Protein AF-A0A955A6G4-F1 (afdb_monomer_lite)

Foldseek 3Di:
DPPVVVVVVVVVVVVVVPVVVVVVVVVVVVVVVVVVVVVPPDDPDDPDPDPDPDDDDDPPDCVPPPPPPDDDDWDPPQPPDADPVRHTDGCVVVPPHDDDDDDADPPDPPCRVVVVVVVVVVD

Structure (mmCIF, N/CA/C/O backbone):
data_AF-A0A955A6G4-F1
#
_entry.id   AF-A0A955A6G4-F1
#
loop_
_atom_site.group_PDB
_atom_site.id
_atom_site.type_symbol
_atom_site.label_atom_id
_atom_site.label_alt_id
_atom_site.label_comp_id
_atom_site.label_asym_id
_atom_site.label_entity_id
_atom_site.label_seq_id
_atom_site.pdbx_PDB_ins_code
_atom_site.Cartn_x
_atom_site.Cartn_y
_atom_site.Cartn_z
_atom_site.occupancy
_atom_site.B_iso_or_equiv
_atom_site.auth_seq_id
_atom_site.auth_comp_id
_atom_site.auth_asym_id
_atom_site.auth_atom_id
_atom_site.pdbx_PDB_model_num
ATOM 1 N N . MET A 1 1 ? 37.445 -30.635 57.941 1.00 54.62 1 MET A N 1
ATOM 2 C CA . MET A 1 1 ? 38.180 -30.667 56.650 1.00 54.62 1 MET A CA 1
ATOM 3 C C . MET A 1 1 ? 37.576 -31.603 55.588 1.00 54.62 1 MET A C 1
ATOM 5 O O . MET A 1 1 ? 37.874 -31.388 54.426 1.00 54.62 1 MET A O 1
ATOM 9 N N . LYS A 1 2 ? 36.726 -32.600 55.918 1.00 60.31 2 LYS A N 1
ATOM 10 C CA . LYS A 1 2 ? 36.140 -33.542 54.929 1.00 60.31 2 LYS A CA 1
ATOM 11 C C . LYS A 1 2 ? 34.937 -33.008 54.123 1.00 60.31 2 LYS A C 1
ATOM 13 O O . LYS A 1 2 ? 34.744 -33.450 52.999 1.00 60.31 2 LYS A O 1
ATOM 18 N N . GLU A 1 3 ? 34.160 -32.056 54.646 1.00 69.31 3 GLU A N 1
ATOM 19 C CA . GLU A 1 3 ? 32.951 -31.551 53.957 1.00 69.31 3 GLU A CA 1
ATOM 20 C C . GLU A 1 3 ? 33.244 -30.687 52.722 1.00 69.31 3 GLU A C 1
ATOM 22 O O . GLU A 1 3 ? 32.511 -30.753 51.738 1.00 69.31 3 GLU A O 1
ATOM 27 N N . SER A 1 4 ? 34.337 -29.917 52.736 1.00 70.94 4 SER A N 1
ATOM 28 C CA . SER A 1 4 ? 34.671 -28.995 51.638 1.00 70.94 4 SER A CA 1
ATOM 29 C C . SER A 1 4 ? 35.027 -29.736 50.339 1.00 70.94 4 SER A C 1
ATOM 31 O O . SER A 1 4 ? 34.692 -29.302 49.240 1.00 70.94 4 SER A O 1
ATOM 33 N N . THR A 1 5 ? 35.633 -30.922 50.452 1.00 76.75 5 THR A N 1
ATOM 34 C CA . THR A 1 5 ? 35.986 -31.759 49.296 1.00 76.75 5 THR A CA 1
ATOM 35 C C . THR A 1 5 ? 34.755 -32.364 48.613 1.00 76.75 5 THR A C 1
ATOM 37 O O . THR A 1 5 ? 34.772 -32.552 47.402 1.00 76.75 5 THR A O 1
ATOM 40 N N . ILE A 1 6 ? 33.677 -32.631 49.359 1.00 79.75 6 ILE A N 1
ATOM 41 C CA . ILE A 1 6 ? 32.443 -33.229 48.819 1.00 79.75 6 ILE A CA 1
ATOM 42 C C . ILE A 1 6 ? 31.671 -32.208 47.976 1.00 79.75 6 ILE A C 1
ATOM 44 O O . ILE A 1 6 ? 31.188 -32.526 46.894 1.00 79.75 6 ILE A O 1
ATOM 48 N N . TRP A 1 7 ? 31.591 -30.956 48.427 1.00 82.94 7 TRP A N 1
ATOM 49 C CA . TRP A 1 7 ? 30.903 -29.912 47.664 1.00 82.94 7 TRP A CA 1
ATOM 50 C C . TRP A 1 7 ? 31.623 -29.556 46.360 1.00 82.94 7 TRP A C 1
ATOM 52 O O . TRP A 1 7 ? 30.974 -29.335 45.337 1.00 82.94 7 TRP A O 1
ATOM 62 N N . LEU A 1 8 ? 32.959 -29.576 46.358 1.00 80.75 8 LEU A N 1
ATOM 63 C CA . LEU A 1 8 ? 33.745 -29.322 45.150 1.00 80.75 8 LEU A CA 1
ATOM 64 C C . LEU A 1 8 ? 33.575 -30.421 44.091 1.00 80.75 8 LEU A C 1
ATOM 66 O O . LEU A 1 8 ? 33.477 -30.111 42.903 1.00 80.75 8 LEU 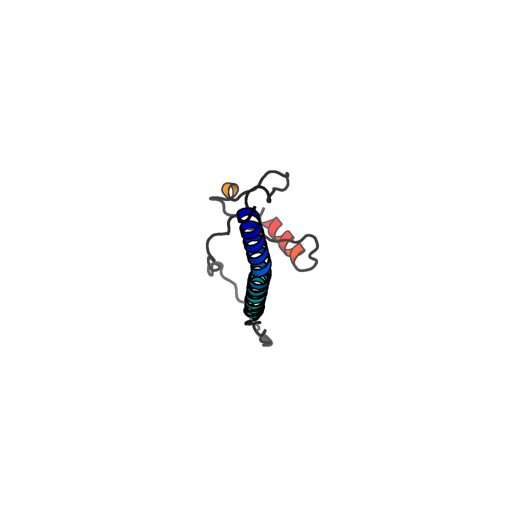A O 1
ATOM 70 N N . THR A 1 9 ? 33.487 -31.694 44.492 1.00 79.56 9 THR A N 1
ATOM 71 C CA . THR A 1 9 ? 33.275 -32.794 43.537 1.00 79.56 9 THR A CA 1
ATOM 72 C C . THR A 1 9 ? 31.866 -32.782 42.947 1.00 79.56 9 THR A C 1
ATOM 74 O O . THR A 1 9 ? 31.718 -32.994 41.745 1.00 79.56 9 THR A O 1
ATOM 77 N N . VAL A 1 10 ? 30.838 -32.459 43.738 1.00 82.56 10 VAL A N 1
ATOM 78 C CA . VAL A 1 10 ? 29.453 -32.341 43.244 1.00 82.56 10 VAL A CA 1
ATOM 79 C C . VAL A 1 10 ? 29.322 -31.230 42.195 1.00 82.56 10 VAL A C 1
ATOM 81 O O . VAL A 1 10 ? 28.731 -31.453 41.138 1.00 82.56 10 VAL A O 1
ATOM 84 N N . ILE A 1 11 ? 29.921 -30.058 42.436 1.00 81.50 11 ILE A N 1
ATOM 85 C CA . ILE A 1 11 ? 29.900 -28.941 41.475 1.00 81.50 11 ILE A CA 1
ATOM 86 C C . ILE A 1 11 ? 30.606 -29.328 40.167 1.00 81.50 11 ILE A C 1
ATOM 88 O O . ILE A 1 11 ? 30.078 -29.067 39.084 1.00 81.50 11 ILE A O 1
ATOM 92 N N . ALA A 1 12 ? 31.763 -29.994 40.249 1.00 78.00 12 ALA A N 1
ATOM 93 C CA . ALA A 1 12 ? 32.507 -30.431 39.068 1.00 78.00 12 ALA A CA 1
ATOM 94 C C . ALA A 1 12 ? 31.707 -31.424 38.202 1.00 78.00 12 ALA A C 1
ATOM 96 O O . ALA A 1 12 ? 31.688 -31.302 36.976 1.00 78.00 12 ALA A O 1
ATOM 97 N N . VAL A 1 13 ? 30.993 -32.371 38.823 1.00 75.06 13 VAL A N 1
ATOM 98 C CA . VAL A 1 13 ? 30.167 -33.358 38.104 1.00 75.06 13 VAL A CA 1
ATOM 99 C C . VAL A 1 13 ? 28.961 -32.699 37.420 1.00 75.06 13 VAL A C 1
ATOM 101 O O . VAL A 1 13 ? 28.663 -33.016 36.266 1.00 75.06 13 VAL A O 1
ATOM 104 N N . LEU A 1 14 ? 28.298 -31.741 38.076 1.00 69.50 14 LEU A N 1
ATOM 105 C CA . LEU A 1 14 ? 27.158 -31.015 37.496 1.00 69.50 14 LEU A CA 1
ATOM 106 C C . LEU A 1 14 ? 27.568 -30.132 36.303 1.00 69.50 14 LEU A C 1
ATOM 108 O O . LEU A 1 14 ? 26.852 -30.067 35.298 1.00 69.50 14 LEU A O 1
ATOM 112 N N . ALA A 1 15 ? 28.741 -29.497 36.374 1.00 67.19 15 ALA A N 1
ATOM 113 C CA . ALA A 1 15 ? 29.267 -28.682 35.280 1.00 67.19 15 ALA A CA 1
ATOM 114 C C . ALA A 1 15 ? 29.581 -29.519 34.024 1.00 67.19 15 ALA A C 1
ATOM 116 O O . ALA A 1 15 ? 29.287 -29.093 32.907 1.00 67.19 15 ALA A O 1
ATOM 117 N N . LEU A 1 16 ? 30.101 -30.740 34.195 1.00 64.38 16 LEU A N 1
ATOM 118 C CA . LEU A 1 16 ? 30.439 -31.637 33.082 1.00 64.38 16 LEU A CA 1
ATOM 119 C C . LEU A 1 16 ? 29.201 -32.250 32.401 1.00 64.38 16 LEU A C 1
ATOM 121 O O . LEU A 1 16 ? 29.196 -32.431 31.184 1.00 64.38 16 LEU A O 1
ATOM 125 N N . GLY A 1 17 ? 28.121 -32.513 33.145 1.00 59.19 17 GLY A N 1
ATOM 126 C CA . GLY A 1 17 ? 26.879 -33.077 32.590 1.00 59.19 17 GLY A CA 1
ATOM 127 C C . GLY A 1 17 ? 26.069 -32.113 31.709 1.00 59.19 17 GLY A C 1
ATOM 128 O O . GLY A 1 17 ? 25.255 -32.541 30.889 1.00 59.19 17 GLY A O 1
ATOM 129 N N . SER A 1 18 ? 26.310 -30.807 31.834 1.00 59.47 18 SER A N 1
ATOM 130 C CA . SER A 1 18 ? 25.513 -29.761 31.179 1.00 59.47 18 SER A CA 1
ATOM 131 C C . SER A 1 18 ? 25.810 -29.613 29.678 1.00 59.47 18 SER A C 1
ATOM 133 O O . SER A 1 18 ? 24.932 -29.234 28.901 1.00 59.47 18 SER A O 1
ATOM 135 N N . GLY A 1 19 ? 27.029 -29.949 29.240 1.00 60.75 19 GLY A N 1
ATOM 136 C CA . GLY A 1 19 ? 27.470 -29.749 27.853 1.00 60.75 19 GLY A CA 1
ATOM 137 C C . GLY A 1 19 ? 26.782 -30.668 26.836 1.00 60.75 19 GLY A C 1
ATOM 138 O O . GLY A 1 19 ? 26.323 -30.202 25.791 1.00 60.75 19 GLY A O 1
ATOM 139 N N . LEU A 1 20 ? 26.642 -31.964 27.148 1.00 60.75 20 LEU A N 1
ATOM 140 C CA . LEU A 1 20 ? 26.019 -32.938 26.236 1.00 60.75 20 LEU A CA 1
ATOM 141 C C . LEU A 1 20 ? 24.517 -32.685 26.047 1.00 60.75 20 LEU A C 1
ATOM 143 O O . LEU A 1 20 ? 23.995 -32.824 24.938 1.00 60.75 20 LEU A O 1
ATOM 147 N N . ALA A 1 21 ? 23.819 -32.290 27.115 1.00 61.06 21 ALA A N 1
ATOM 148 C CA . ALA A 1 21 ? 22.385 -32.020 27.068 1.00 61.06 21 ALA A CA 1
ATOM 149 C C . ALA A 1 21 ? 22.059 -30.790 26.202 1.00 61.06 21 ALA A C 1
ATOM 151 O O . ALA A 1 21 ? 21.083 -30.799 25.447 1.00 61.06 21 ALA A O 1
ATOM 152 N N . VAL A 1 22 ? 22.899 -29.749 26.267 1.00 67.00 22 VAL A N 1
ATOM 153 C CA . VAL A 1 22 ? 22.775 -28.555 25.418 1.00 67.00 22 VAL A CA 1
ATOM 154 C C . VAL A 1 22 ? 23.062 -28.897 23.955 1.00 67.00 22 VAL A C 1
ATOM 156 O O . VAL A 1 22 ? 22.289 -28.501 23.080 1.00 67.00 22 VAL A O 1
ATOM 159 N N . TRP A 1 23 ? 24.101 -29.692 23.679 1.00 65.75 23 TRP A N 1
ATOM 160 C CA . TRP A 1 23 ? 24.442 -30.097 22.312 1.00 65.75 23 TRP A CA 1
ATOM 161 C C . TRP A 1 23 ? 23.341 -30.947 21.659 1.00 65.75 23 TRP A C 1
ATOM 163 O O . TRP A 1 23 ? 22.927 -30.655 20.535 1.00 65.75 23 TRP A O 1
ATOM 173 N N . LYS A 1 24 ? 22.774 -31.925 22.384 1.00 70.56 24 LYS A N 1
ATOM 174 C CA . LYS A 1 24 ? 21.656 -32.740 21.881 1.00 70.56 24 LYS A CA 1
ATOM 175 C C . LYS A 1 24 ? 20.416 -31.896 21.569 1.00 70.56 24 LYS A C 1
ATOM 177 O O . LYS A 1 24 ? 19.813 -32.063 20.511 1.00 70.56 24 LYS A O 1
ATOM 182 N N . ARG A 1 25 ? 20.067 -30.943 22.440 1.00 68.44 25 ARG A N 1
ATOM 183 C CA . ARG A 1 25 ? 18.912 -30.056 22.223 1.00 68.44 25 ARG A CA 1
ATOM 184 C C . ARG A 1 25 ? 19.113 -29.131 21.016 1.00 68.44 25 ARG A C 1
ATOM 186 O O . ARG A 1 25 ? 18.170 -28.917 20.262 1.00 68.44 25 ARG A O 1
ATOM 193 N N . ALA A 1 26 ? 20.326 -28.617 20.804 1.00 70.88 26 ALA A N 1
ATOM 194 C CA . ALA A 1 26 ? 20.647 -27.787 19.641 1.00 70.88 26 ALA A CA 1
ATOM 195 C C . ALA A 1 26 ? 20.608 -28.577 18.319 1.00 70.88 26 ALA A C 1
ATOM 197 O O . ALA A 1 26 ? 20.167 -28.045 17.299 1.00 70.88 26 ALA A O 1
ATOM 198 N N . HIS A 1 27 ? 21.025 -29.845 18.330 1.00 72.69 27 HIS A N 1
ATOM 199 C CA . HIS A 1 27 ? 20.958 -30.712 17.153 1.00 72.69 27 HIS A CA 1
ATOM 200 C C . HIS A 1 27 ? 19.507 -31.055 16.776 1.00 72.69 27 HIS A C 1
ATOM 202 O O . HIS A 1 27 ? 19.121 -30.915 15.614 1.00 72.69 27 HIS A O 1
ATOM 208 N N . ASP A 1 28 ? 18.677 -31.410 17.763 1.00 68.69 28 ASP A N 1
ATOM 209 C CA . ASP A 1 28 ? 17.255 -31.718 17.548 1.00 68.69 28 ASP A CA 1
ATOM 210 C C . ASP A 1 28 ? 16.486 -30.486 16.998 1.00 68.69 28 ASP A C 1
ATOM 212 O O . ASP A 1 28 ? 15.608 -30.621 16.144 1.00 68.69 28 ASP A O 1
ATOM 216 N N . GLN A 1 29 ? 16.866 -29.262 17.398 1.00 64.31 29 GLN A N 1
ATOM 217 C CA . GLN A 1 29 ? 16.282 -28.009 16.881 1.00 64.31 29 GLN A CA 1
ATOM 218 C C . GLN A 1 29 ? 16.622 -27.737 15.405 1.00 64.31 29 GLN A C 1
ATOM 220 O O . GLN A 1 29 ? 15.782 -27.209 14.673 1.00 64.31 29 GLN A O 1
ATOM 225 N N . ARG A 1 30 ? 17.825 -28.106 14.941 1.00 63.75 30 ARG A N 1
ATOM 226 C CA . ARG A 1 30 ? 18.215 -27.937 13.529 1.00 63.75 30 ARG A CA 1
ATOM 227 C C . ARG A 1 30 ? 17.433 -28.874 12.605 1.00 63.75 30 ARG A C 1
ATOM 229 O O . ARG A 1 30 ? 16.960 -28.422 11.566 1.00 63.75 30 ARG A O 1
ATOM 236 N N . ALA A 1 31 ? 17.200 -30.121 13.019 1.00 64.44 31 ALA A N 1
ATOM 237 C CA . ALA A 1 31 ? 16.421 -31.086 12.237 1.00 64.44 31 ALA A CA 1
ATOM 238 C C . ALA A 1 31 ? 14.953 -30.647 12.022 1.00 64.44 31 ALA A C 1
ATOM 240 O O . ALA A 1 31 ? 14.388 -30.847 10.948 1.00 64.44 31 ALA A O 1
ATOM 241 N N . ALA A 1 32 ? 14.336 -29.986 13.010 1.00 60.31 32 ALA A N 1
ATOM 242 C CA . ALA A 1 32 ? 12.957 -29.494 12.902 1.00 60.31 32 ALA A CA 1
ATOM 243 C C . ALA A 1 32 ? 12.806 -28.222 12.035 1.00 60.31 32 ALA A C 1
ATOM 245 O O . ALA A 1 32 ? 11.701 -27.912 11.577 1.00 60.31 32 ALA A O 1
ATOM 246 N N . ALA A 1 33 ? 13.885 -27.464 11.810 1.00 60.28 33 ALA A N 1
ATOM 247 C CA . ALA A 1 33 ? 13.862 -26.257 10.981 1.00 60.28 33 ALA A CA 1
ATOM 248 C C . ALA A 1 33 ? 13.867 -26.581 9.474 1.00 60.28 33 ALA A C 1
ATOM 250 O O . ALA A 1 33 ? 13.168 -25.922 8.703 1.00 60.28 33 ALA A O 1
ATOM 251 N N . GLU A 1 34 ? 14.581 -27.631 9.054 1.00 60.19 34 GLU A N 1
ATOM 252 C CA . GLU A 1 34 ? 14.679 -28.029 7.640 1.00 60.19 34 GLU A CA 1
ATOM 253 C C . GLU A 1 34 ? 13.345 -28.535 7.067 1.00 60.19 34 GLU A C 1
ATOM 255 O O . GLU A 1 34 ? 13.016 -28.250 5.915 1.00 60.19 34 GLU A O 1
ATOM 260 N N . GLN A 1 35 ? 12.514 -29.194 7.882 1.00 60.69 35 GLN A N 1
ATOM 261 C CA . GLN A 1 35 ? 11.203 -29.686 7.439 1.00 60.69 35 GLN A CA 1
ATOM 262 C C . GLN A 1 35 ? 10.215 -28.552 7.119 1.00 60.69 35 GLN A C 1
ATOM 264 O O . GLN A 1 35 ? 9.410 -28.674 6.195 1.00 60.69 35 GLN A O 1
ATOM 269 N N . ARG A 1 36 ? 10.306 -27.407 7.812 1.00 60.22 36 ARG A N 1
ATOM 270 C CA . ARG A 1 36 ? 9.473 -26.230 7.501 1.00 60.22 36 ARG A CA 1
ATOM 271 C C . ARG A 1 36 ? 9.875 -25.555 6.188 1.00 60.22 36 ARG A C 1
ATOM 273 O O . ARG A 1 36 ? 9.019 -24.979 5.526 1.00 60.22 36 ARG A O 1
ATOM 280 N N . ALA A 1 37 ? 11.140 -25.660 5.775 1.00 56.97 37 ALA A N 1
ATOM 281 C CA . ALA A 1 37 ? 11.615 -25.062 4.527 1.00 56.97 37 ALA A CA 1
ATOM 282 C C . ALA A 1 37 ? 11.138 -25.816 3.269 1.00 56.97 37 ALA A C 1
ATOM 284 O O . ALA A 1 37 ? 11.027 -25.217 2.199 1.00 56.97 37 ALA A O 1
ATOM 285 N N . GLN A 1 38 ? 10.825 -27.111 3.380 1.00 57.56 38 GLN A N 1
ATOM 286 C CA . GLN A 1 38 ? 10.397 -27.931 2.238 1.00 57.56 38 GLN A CA 1
ATOM 287 C C . GLN A 1 38 ? 8.872 -27.966 2.037 1.00 57.56 38 GLN A C 1
ATOM 289 O O . GLN A 1 38 ? 8.417 -28.224 0.926 1.00 57.56 38 GLN A O 1
ATOM 294 N N . ALA A 1 39 ? 8.075 -27.614 3.052 1.00 52.41 39 ALA A N 1
ATOM 295 C CA . ALA A 1 39 ? 6.610 -27.567 2.952 1.00 52.41 39 ALA A CA 1
ATOM 296 C C . ALA A 1 39 ? 6.060 -26.364 2.144 1.00 52.41 39 ALA A C 1
ATOM 298 O O . ALA A 1 39 ? 4.872 -26.320 1.843 1.00 52.41 39 ALA A O 1
ATOM 299 N N . GLY A 1 40 ? 6.906 -25.394 1.768 1.00 47.97 40 GLY A N 1
ATOM 300 C CA . GLY A 1 40 ? 6.507 -24.178 1.039 1.00 47.97 40 GLY A CA 1
ATOM 301 C C . GLY A 1 40 ? 6.646 -24.227 -0.490 1.00 47.97 40 GLY A C 1
ATOM 302 O O . GLY A 1 40 ? 6.420 -23.214 -1.147 1.00 47.97 40 GLY A O 1
ATOM 303 N N . LYS A 1 41 ? 7.042 -25.361 -1.083 1.00 51.25 41 LYS A N 1
ATOM 304 C CA . LYS A 1 41 ? 7.185 -25.513 -2.545 1.00 51.25 41 LYS A CA 1
ATOM 305 C C . LYS A 1 41 ? 6.152 -26.495 -3.095 1.00 51.25 41 LYS A C 1
ATOM 307 O O . LYS A 1 41 ? 6.492 -27.586 -3.535 1.00 51.25 41 LYS A O 1
ATOM 312 N N . GLY A 1 42 ? 4.883 -26.098 -3.073 1.00 47.16 42 GLY A N 1
ATOM 313 C CA . GLY A 1 42 ? 3.785 -26.836 -3.693 1.00 47.16 42 GLY A CA 1
ATOM 314 C C . GLY A 1 42 ? 2.918 -25.908 -4.538 1.00 47.16 42 GLY A C 1
ATOM 315 O O . GLY A 1 42 ? 2.454 -24.890 -4.047 1.00 47.16 42 GLY A O 1
ATOM 316 N N . THR A 1 43 ? 2.741 -26.294 -5.802 1.00 47.94 43 THR A N 1
ATOM 317 C CA . THR A 1 43 ? 1.827 -25.756 -6.827 1.00 47.94 43 THR A CA 1
ATOM 31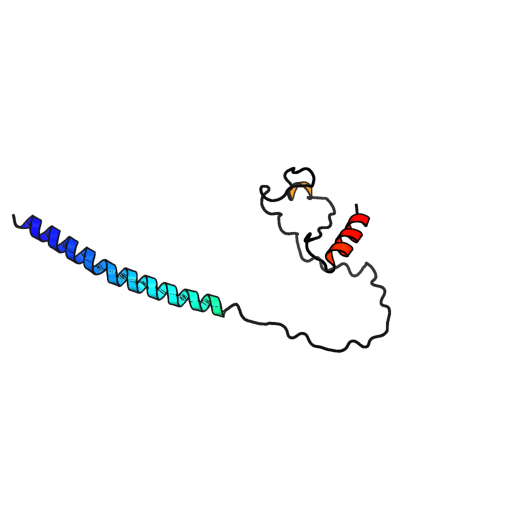8 C C . THR A 1 43 ? 2.152 -24.376 -7.411 1.00 47.94 43 THR A C 1
ATOM 320 O O . THR A 1 43 ? 1.413 -23.406 -7.261 1.00 47.94 43 THR A O 1
ATOM 323 N N . GLY A 1 44 ? 3.225 -24.324 -8.207 1.00 41.81 44 GLY A N 1
ATOM 324 C CA . GLY A 1 44 ? 3.262 -23.427 -9.359 1.00 41.81 44 GLY A CA 1
ATOM 325 C C . GLY A 1 44 ? 2.230 -23.901 -10.385 1.00 41.81 44 GLY A C 1
ATOM 326 O O . GLY A 1 44 ? 2.403 -24.958 -10.986 1.00 41.81 44 GLY A O 1
ATOM 327 N N . GLY A 1 45 ? 1.146 -23.143 -10.550 1.00 42.56 45 GLY A N 1
ATOM 328 C CA . GLY A 1 45 ? 0.152 -23.379 -11.592 1.00 42.56 45 GLY A CA 1
ATOM 329 C C . GLY A 1 45 ? 0.774 -23.188 -12.973 1.00 42.56 45 GLY A C 1
ATOM 330 O O . GLY A 1 45 ? 1.278 -22.109 -13.299 1.00 42.56 45 GLY A O 1
ATOM 331 N N . GLN A 1 46 ? 0.754 -24.250 -13.778 1.00 54.50 46 GLN A N 1
ATOM 332 C CA . GLN A 1 46 ? 1.030 -24.189 -15.206 1.00 54.50 46 GLN A CA 1
ATOM 333 C C . GLN A 1 46 ? 0.119 -23.138 -15.850 1.00 54.50 46 GLN A C 1
ATOM 335 O O . GLN A 1 46 ? -1.102 -23.272 -15.852 1.00 54.50 46 GLN A O 1
ATOM 340 N N . ARG A 1 47 ? 0.724 -22.095 -16.426 1.00 53.34 47 ARG A N 1
ATOM 341 C CA . ARG A 1 47 ? 0.048 -21.265 -17.423 1.00 53.34 47 ARG A CA 1
ATOM 342 C C . ARG A 1 47 ? -0.170 -22.133 -18.652 1.00 53.34 47 ARG A C 1
ATOM 344 O O . ARG A 1 47 ? 0.765 -22.349 -19.424 1.00 53.34 47 ARG A O 1
ATOM 351 N N . ASP A 1 48 ? -1.388 -22.637 -18.785 1.00 52.81 48 ASP A N 1
ATOM 352 C CA . ASP A 1 48 ? -1.898 -23.141 -20.046 1.00 52.81 48 ASP A CA 1
ATOM 353 C C . ASP A 1 48 ? -1.728 -22.042 -21.107 1.00 52.81 48 ASP A C 1
ATOM 355 O O . ASP A 1 48 ? -2.236 -20.927 -20.974 1.00 52.81 48 ASP A O 1
ATOM 359 N N . LYS A 1 49 ? -0.922 -22.336 -22.128 1.00 49.94 49 LYS A N 1
ATOM 360 C CA . LYS A 1 49 ? -0.794 -21.506 -23.322 1.00 49.94 49 LYS A CA 1
ATOM 361 C C . LYS A 1 49 ? -1.838 -21.989 -24.321 1.00 49.94 49 LYS A C 1
ATOM 363 O O . LYS A 1 49 ? -1.482 -22.584 -25.336 1.00 49.94 49 LYS A O 1
ATOM 368 N N . THR A 1 50 ? -3.105 -21.692 -24.063 1.00 46.91 50 THR A N 1
ATOM 369 C CA . THR A 1 50 ? -4.111 -21.763 -25.121 1.00 46.91 50 THR A CA 1
ATOM 370 C C . THR A 1 50 ? -4.044 -20.460 -25.932 1.00 46.91 50 THR A C 1
ATOM 372 O O . THR A 1 50 ? -4.128 -19.377 -25.347 1.00 46.91 50 THR A O 1
ATOM 375 N N . PRO A 1 51 ? -3.846 -20.502 -27.264 1.00 52.91 51 PRO A N 1
ATOM 376 C CA . PRO A 1 51 ? -3.948 -19.317 -28.104 1.00 52.91 51 PRO A CA 1
ATOM 377 C C . PRO A 1 51 ? -5.424 -18.930 -28.214 1.00 52.91 51 PRO A C 1
ATOM 379 O O . PRO A 1 51 ? -6.196 -19.607 -28.892 1.00 52.91 51 PRO A O 1
ATOM 382 N N . ASP A 1 52 ? -5.812 -17.846 -27.547 1.00 56.47 52 ASP A N 1
ATOM 383 C CA . ASP A 1 52 ? -7.141 -17.258 -27.692 1.00 56.47 52 ASP A CA 1
ATOM 384 C C . ASP A 1 52 ? -7.284 -16.648 -29.095 1.00 56.47 52 ASP A C 1
ATOM 386 O O . ASP A 1 52 ? -6.771 -15.570 -29.406 1.00 56.47 52 ASP A O 1
ATOM 390 N N . LYS A 1 53 ? -7.942 -17.397 -29.982 1.00 49.38 53 LYS A N 1
ATOM 391 C CA . LYS A 1 53 ? -8.550 -16.868 -31.199 1.00 49.38 53 LYS A CA 1
ATOM 392 C C . LYS A 1 53 ? -10.052 -16.771 -30.955 1.00 49.38 53 LYS A C 1
ATOM 394 O O . LYS A 1 53 ? -10.782 -17.713 -31.246 1.00 49.38 53 LYS A O 1
ATOM 399 N N . GLY A 1 54 ? -10.503 -15.621 -30.466 1.00 42.59 54 GLY A N 1
ATOM 400 C CA . GLY A 1 54 ? -11.911 -15.369 -30.176 1.00 42.59 54 GLY A CA 1
ATOM 401 C C . GLY A 1 54 ? -12.306 -13.933 -30.490 1.00 42.59 54 GLY A C 1
ATOM 402 O O . GLY A 1 54 ? -12.161 -13.030 -29.680 1.00 42.59 54 GLY A O 1
ATOM 403 N N . ASN A 1 55 ? -12.807 -13.721 -31.700 1.00 55.91 55 ASN A N 1
ATOM 404 C CA . ASN A 1 55 ? -13.518 -12.516 -32.111 1.00 55.91 55 ASN A CA 1
ATOM 405 C C . ASN A 1 55 ? -14.800 -12.346 -31.268 1.00 55.91 55 ASN A C 1
ATOM 407 O O . ASN A 1 55 ? -15.596 -13.281 -31.213 1.00 55.91 55 ASN A O 1
ATOM 411 N N . GLY A 1 56 ? -15.047 -11.171 -30.681 1.00 44.53 56 GLY A N 1
ATOM 412 C CA . GLY A 1 56 ? -16.366 -10.841 -30.128 1.00 44.53 56 GLY A CA 1
ATOM 413 C C . GLY A 1 56 ? -16.347 -9.856 -28.963 1.00 44.53 56 GLY A C 1
ATOM 414 O O . GLY A 1 56 ? -15.803 -10.132 -27.902 1.00 44.53 56 GLY A O 1
ATOM 415 N N . LYS A 1 57 ? -16.992 -8.701 -29.151 1.00 59.47 57 LYS A N 1
ATOM 416 C CA . LYS A 1 57 ? -17.344 -7.768 -28.074 1.00 59.47 57 LYS A CA 1
ATOM 417 C C . LYS A 1 57 ? -18.225 -8.485 -27.052 1.00 59.47 57 LYS A C 1
ATOM 419 O O . LYS A 1 57 ? -19.261 -9.019 -27.438 1.00 59.47 57 LYS A O 1
ATOM 424 N N . GLN A 1 58 ? -17.900 -8.369 -25.770 1.00 52.25 58 GLN A N 1
ATOM 425 C CA . GLN A 1 58 ? -18.868 -8.608 -24.705 1.00 52.25 58 GLN A CA 1
ATOM 426 C C . GLN A 1 58 ? -18.990 -7.325 -23.874 1.00 52.25 58 GLN A C 1
ATOM 428 O O . GLN A 1 58 ? -17.999 -6.891 -23.282 1.00 52.25 58 GLN A O 1
ATOM 433 N N . PRO A 1 59 ? -20.152 -6.645 -23.884 1.00 50.97 59 PRO A N 1
ATOM 434 C CA . PRO A 1 59 ? -20.379 -5.514 -23.003 1.00 50.97 59 PRO A CA 1
ATOM 435 C C . PRO A 1 59 ? -20.501 -6.068 -21.586 1.00 50.97 59 PRO A C 1
ATOM 437 O O . PRO A 1 59 ? -21.451 -6.781 -21.280 1.00 50.97 59 PRO A O 1
ATOM 440 N N . VAL A 1 60 ? -19.521 -5.778 -20.732 1.00 57.16 60 VAL A N 1
ATOM 441 C CA . VAL A 1 60 ? -19.625 -6.100 -19.308 1.00 57.16 60 VAL A CA 1
ATOM 442 C C . VAL A 1 60 ? -20.684 -5.175 -18.708 1.00 57.16 60 VAL A C 1
ATOM 444 O O . VAL A 1 60 ? -20.467 -3.987 -18.485 1.00 57.16 60 VAL A O 1
ATOM 447 N N . ASN A 1 61 ? -21.896 -5.689 -18.550 1.00 49.53 61 ASN A N 1
ATOM 448 C CA . ASN A 1 61 ? -22.965 -5.019 -17.833 1.00 49.53 61 ASN A CA 1
ATOM 449 C C . ASN A 1 61 ? -22.578 -4.951 -16.352 1.00 49.53 61 ASN A C 1
ATOM 451 O O . ASN A 1 61 ? -22.279 -5.969 -15.733 1.00 49.53 61 ASN A O 1
ATOM 455 N N . SER A 1 62 ? -22.624 -3.745 -15.782 1.00 57.25 62 SER A N 1
ATOM 456 C CA . SER A 1 62 ? -22.228 -3.396 -14.406 1.00 57.25 62 SER A CA 1
ATOM 457 C C . SER A 1 62 ? -22.976 -4.143 -13.283 1.00 57.25 62 SER A C 1
ATOM 459 O O . SER A 1 62 ? -22.788 -3.823 -12.115 1.00 57.25 62 SER A O 1
ATOM 461 N N . GLY A 1 63 ? -23.838 -5.104 -13.629 1.00 52.88 63 GLY A N 1
ATOM 462 C CA . GLY A 1 63 ? -24.562 -5.980 -12.709 1.00 52.88 63 GLY A CA 1
ATOM 463 C C . GLY A 1 63 ? -23.812 -7.260 -12.330 1.00 52.88 63 GLY A C 1
ATOM 464 O O . GLY A 1 63 ? -24.192 -7.885 -11.346 1.00 52.88 63 GLY A O 1
ATOM 465 N 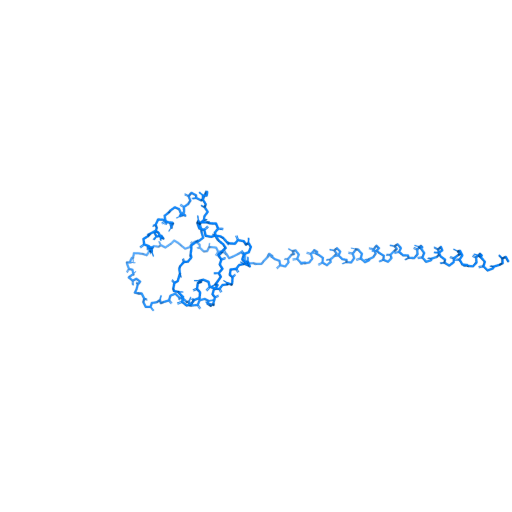N . GLU A 1 64 ? -22.731 -7.619 -13.031 1.00 56.28 64 GLU A N 1
ATOM 466 C CA . GLU A 1 64 ? -21.771 -8.614 -12.532 1.00 56.28 64 GLU A CA 1
ATOM 467 C C . GLU A 1 64 ? -20.851 -7.910 -11.522 1.00 56.28 64 GLU A C 1
ATOM 469 O O . GLU A 1 64 ? -19.694 -7.583 -11.792 1.00 56.28 64 GLU A O 1
ATOM 474 N N . LEU A 1 65 ? -21.433 -7.538 -10.380 1.00 59.88 65 LEU A N 1
ATOM 475 C CA . LEU A 1 65 ? -20.723 -6.917 -9.270 1.00 59.88 65 LEU A CA 1
ATOM 476 C C . LEU A 1 65 ? -19.596 -7.865 -8.870 1.00 59.88 65 LEU A C 1
ATOM 478 O O . LEU A 1 65 ? -19.851 -9.006 -8.483 1.00 59.88 65 LEU A O 1
ATOM 482 N N . ALA A 1 66 ? -18.356 -7.394 -9.016 1.00 63.84 66 ALA A N 1
ATOM 483 C CA . ALA A 1 66 ? -17.169 -8.140 -8.630 1.00 63.84 66 ALA A CA 1
ATOM 484 C C . ALA A 1 66 ? -17.404 -8.805 -7.261 1.00 63.84 66 ALA A C 1
ATOM 486 O O . ALA A 1 66 ? -17.949 -8.143 -6.370 1.00 63.84 66 ALA A O 1
ATOM 487 N N . PRO A 1 67 ? -17.026 -10.085 -7.080 1.00 75.25 67 PRO A N 1
ATOM 488 C CA . PRO A 1 67 ? -17.275 -10.794 -5.836 1.00 75.25 67 PRO A CA 1
ATOM 489 C C . PRO A 1 67 ? -16.839 -9.943 -4.645 1.00 75.25 67 PRO A C 1
ATOM 491 O O . PRO A 1 67 ? -15.702 -9.470 -4.604 1.00 75.25 67 PRO A O 1
ATOM 494 N N . HIS A 1 68 ? -17.733 -9.727 -3.679 1.00 74.81 68 HIS A N 1
ATOM 495 C CA . HIS A 1 68 ? -17.351 -9.105 -2.418 1.00 74.81 68 HIS A CA 1
ATOM 496 C C . HIS A 1 68 ? -16.377 -10.055 -1.708 1.00 74.81 68 HIS A C 1
ATOM 498 O O . HIS A 1 68 ? -16.790 -11.029 -1.085 1.00 74.81 68 HIS A O 1
ATOM 504 N N . LEU A 1 69 ? -15.074 -9.782 -1.837 1.00 79.56 69 LEU A N 1
ATOM 505 C CA . LEU A 1 69 ? -13.990 -10.630 -1.318 1.00 79.56 69 LEU A CA 1
ATOM 506 C C . LEU A 1 69 ? -13.863 -10.594 0.219 1.00 79.56 69 LEU A C 1
ATOM 508 O O . LEU A 1 69 ? -12.999 -11.264 0.777 1.00 79.56 69 LEU A O 1
ATOM 512 N N . GLY A 1 70 ? -14.720 -9.830 0.902 1.00 84.00 70 GLY A N 1
ATOM 513 C CA . GLY A 1 70 ? -14.746 -9.679 2.353 1.00 84.00 70 GLY A CA 1
ATOM 514 C C . GLY A 1 70 ? -14.556 -8.230 2.795 1.00 84.00 70 GLY A C 1
ATOM 515 O O . GLY A 1 70 ? -14.698 -7.293 2.008 1.00 84.00 70 GLY A O 1
ATOM 516 N N . GLN A 1 71 ? -14.260 -8.049 4.081 1.00 84.81 71 GLN A N 1
ATOM 517 C CA . GLN A 1 71 ? -13.892 -6.749 4.639 1.00 84.81 71 GLN A CA 1
ATOM 518 C C . GLN A 1 71 ? -12.446 -6.410 4.269 1.00 84.81 71 GLN A C 1
ATOM 520 O O . GLN A 1 71 ? -11.579 -7.285 4.265 1.00 84.81 71 GLN A O 1
ATOM 525 N N . ALA A 1 72 ? -12.191 -5.136 3.960 1.00 85.25 72 ALA A N 1
ATOM 526 C CA . ALA A 1 72 ? -10.833 -4.654 3.748 1.00 85.25 72 ALA A CA 1
ATOM 527 C C . ALA A 1 72 ? -9.989 -4.902 5.012 1.00 85.25 72 ALA A C 1
ATOM 529 O O . ALA A 1 72 ? -10.513 -4.770 6.124 1.00 85.25 72 ALA A O 1
ATOM 530 N N . PRO A 1 73 ? -8.706 -5.276 4.865 1.00 83.69 73 PRO A N 1
ATOM 531 C CA . PRO A 1 73 ? -7.823 -5.417 6.011 1.00 83.69 73 PRO A CA 1
ATOM 532 C C . PRO A 1 73 ? -7.687 -4.072 6.723 1.00 83.69 73 PRO A C 1
ATOM 534 O O . PRO A 1 73 ? -7.732 -3.024 6.078 1.00 83.69 73 PRO A O 1
ATOM 537 N N . ALA A 1 74 ? -7.482 -4.124 8.037 1.00 83.00 74 ALA A N 1
ATOM 538 C CA . ALA A 1 74 ? -7.134 -2.930 8.785 1.00 83.00 74 ALA A CA 1
ATOM 539 C C . ALA A 1 74 ? -5.830 -2.340 8.232 1.00 83.00 74 ALA A C 1
ATOM 541 O O . ALA A 1 74 ? -4.865 -3.081 7.986 1.00 83.00 74 ALA A O 1
ATOM 542 N N . LEU A 1 75 ? -5.793 -1.025 8.033 1.00 81.38 75 LEU A N 1
ATOM 543 C CA . LEU A 1 75 ? -4.545 -0.326 7.792 1.00 81.38 75 LEU A CA 1
ATOM 544 C C . LEU A 1 75 ? -3.641 -0.554 9.016 1.00 81.38 75 LEU A C 1
ATOM 546 O O . LEU A 1 75 ? -4.104 -0.441 10.155 1.00 81.38 75 LEU A O 1
ATOM 550 N N . PRO A 1 76 ? -2.362 -0.924 8.810 1.00 71.31 76 PRO A N 1
ATOM 551 C CA . PRO A 1 76 ? -1.395 -1.042 9.891 1.00 71.31 76 PRO A CA 1
ATOM 552 C C . PRO A 1 76 ? -1.461 0.175 10.811 1.00 71.31 76 PRO A C 1
ATOM 554 O O . PRO A 1 76 ? -1.694 1.288 10.336 1.00 71.31 76 PRO A O 1
ATOM 557 N N . LEU A 1 77 ? -1.278 -0.077 12.111 1.00 58.69 77 LEU A N 1
ATOM 558 C CA . LEU A 1 77 ? -1.428 0.904 13.186 1.00 58.69 77 LEU A CA 1
ATOM 559 C C . LEU A 1 77 ? -0.773 2.250 12.802 1.00 58.69 77 LEU A C 1
ATOM 561 O O . LEU A 1 77 ? 0.206 2.304 12.058 1.00 58.69 77 LEU A O 1
ATOM 565 N N . ALA A 1 78 ? -1.403 3.343 13.240 1.00 59.03 78 ALA A N 1
ATOM 566 C CA . ALA A 1 78 ? -1.292 4.704 12.699 1.00 59.03 78 ALA A CA 1
ATOM 567 C C . ALA A 1 78 ? 0.117 5.349 12.677 1.00 59.03 78 ALA A C 1
ATOM 569 O O . ALA A 1 78 ? 0.259 6.513 12.301 1.00 59.03 78 ALA A O 1
ATOM 570 N N . ASP A 1 79 ? 1.169 4.635 13.074 1.00 64.44 79 ASP A N 1
ATOM 571 C CA . ASP A 1 79 ? 2.560 5.068 12.995 1.00 64.44 79 ASP A CA 1
ATOM 572 C C . ASP A 1 79 ? 3.160 4.966 11.577 1.00 64.44 79 ASP A C 1
ATOM 574 O O . ASP A 1 79 ? 4.153 5.642 11.292 1.00 64.44 79 ASP A O 1
ATOM 578 N N . GLY A 1 80 ? 2.543 4.192 10.671 1.00 71.31 80 GLY A N 1
ATOM 579 C CA . GLY A 1 80 ? 3.070 3.946 9.319 1.00 71.31 80 GLY A CA 1
ATOM 580 C C . GLY A 1 80 ? 2.456 4.764 8.174 1.00 71.31 80 GLY A C 1
ATOM 581 O O . GLY A 1 80 ? 3.157 5.068 7.206 1.00 71.31 80 GLY A O 1
ATOM 582 N N . TYR A 1 81 ? 1.172 5.128 8.256 1.00 86.31 81 TYR A N 1
ATOM 583 C CA . TYR A 1 81 ? 0.457 5.780 7.151 1.00 86.31 81 TYR A CA 1
ATOM 584 C C . TYR A 1 81 ? 0.268 7.269 7.396 1.00 86.31 81 TYR A C 1
ATOM 586 O O . TYR A 1 81 ? -0.186 7.706 8.454 1.00 86.31 81 TYR A O 1
ATOM 594 N N . ARG A 1 82 ? 0.621 8.051 6.377 1.00 89.81 82 ARG A N 1
ATOM 595 C CA . ARG A 1 82 ? 0.448 9.497 6.360 1.00 89.81 82 ARG A CA 1
ATOM 596 C C . ARG A 1 82 ? -0.204 9.926 5.063 1.00 89.81 82 ARG A C 1
ATOM 598 O O . ARG A 1 82 ? 0.051 9.330 4.016 1.00 89.81 82 ARG A O 1
ATOM 605 N N . ASP A 1 83 ? -1.024 10.959 5.148 1.00 90.75 83 ASP A N 1
ATOM 606 C CA . ASP A 1 83 ? -1.587 11.606 3.971 1.00 90.75 83 ASP A CA 1
ATOM 607 C C . ASP A 1 83 ? -0.537 12.468 3.236 1.00 90.75 83 ASP A C 1
ATOM 609 O O . ASP A 1 83 ? 0.630 12.568 3.635 1.00 90.75 83 ASP A O 1
ATOM 613 N N . GLN A 1 84 ? -0.955 13.132 2.156 1.00 89.44 84 GLN A N 1
ATOM 614 C CA . GLN A 1 84 ? -0.111 14.036 1.367 1.00 89.44 84 GLN A CA 1
ATOM 615 C C . GLN A 1 84 ? 0.395 15.265 2.144 1.00 89.44 84 GLN A C 1
ATOM 617 O O . GLN A 1 84 ? 1.293 15.963 1.675 1.00 89.44 84 GLN A O 1
ATOM 622 N N . HIS A 1 85 ? -0.178 15.542 3.316 1.00 94.31 85 HIS A N 1
ATOM 623 C CA . HIS A 1 85 ? 0.200 16.628 4.216 1.00 94.31 85 HIS A CA 1
ATOM 624 C C . HIS A 1 85 ? 1.025 16.131 5.415 1.00 94.31 85 HIS A C 1
ATOM 626 O O . HIS A 1 85 ? 1.344 16.911 6.315 1.00 94.31 85 HIS A O 1
ATOM 632 N N . GLY A 1 86 ? 1.384 14.843 5.443 1.00 91.75 86 GLY A N 1
ATOM 633 C CA . GLY A 1 86 ? 2.146 14.230 6.526 1.00 91.75 86 GLY A CA 1
ATOM 634 C C . GLY A 1 86 ? 1.329 13.954 7.793 1.00 91.75 86 GLY A C 1
ATOM 635 O O . GLY A 1 86 ? 1.919 13.577 8.811 1.00 91.75 86 GLY A O 1
ATOM 636 N N . GLN A 1 87 ? 0.005 14.126 7.762 1.00 90.81 87 GLN A N 1
ATOM 637 C CA . GLN A 1 87 ? -0.865 13.856 8.905 1.00 90.81 87 GLN A CA 1
ATOM 638 C C . GLN A 1 87 ? -1.070 12.350 9.080 1.00 90.81 87 GLN A C 1
ATOM 640 O O . GLN A 1 87 ? -1.107 11.635 8.078 1.00 90.81 87 GLN A O 1
ATOM 645 N N . PRO A 1 88 ? -1.203 11.846 10.321 1.00 90.12 88 PRO A N 1
ATOM 646 C CA . PRO A 1 88 ? -1.544 10.447 10.560 1.00 90.12 88 PRO A CA 1
ATOM 647 C C . PRO A 1 88 ? -2.826 10.050 9.823 1.00 90.12 88 PRO A C 1
ATOM 649 O O . PRO A 1 88 ? -3.821 10.782 9.858 1.00 90.12 88 PRO A O 1
ATOM 652 N N . PHE A 1 89 ? -2.791 8.889 9.173 1.00 89.00 89 PHE A N 1
ATOM 653 C CA . PHE A 1 89 ? -3.920 8.348 8.428 1.00 89.00 89 PHE A CA 1
ATOM 654 C C . PHE A 1 89 ? -4.258 6.925 8.888 1.00 89.00 89 PHE A C 1
ATOM 656 O O . PHE A 1 89 ? -3.357 6.105 9.062 1.00 89.00 89 PHE A O 1
ATOM 663 N N . SER A 1 90 ? -5.542 6.632 9.097 1.00 89.50 90 SER A N 1
ATOM 664 C CA . SER A 1 90 ? -6.017 5.366 9.662 1.00 89.50 90 SER A CA 1
ATOM 665 C C . SER A 1 90 ? -7.425 4.983 9.185 1.00 89.50 90 SER A C 1
ATOM 667 O O . SER A 1 90 ? -8.153 5.781 8.585 1.00 89.50 90 SER A O 1
ATOM 669 N N . ASP A 1 91 ? -7.836 3.747 9.478 1.00 89.12 91 ASP A N 1
ATOM 670 C CA . ASP A 1 91 ? -9.137 3.199 9.070 1.00 89.12 91 ASP A CA 1
ATOM 671 C C . ASP A 1 91 ? -10.325 4.004 9.592 1.00 89.12 91 ASP A C 1
ATOM 673 O O . ASP A 1 91 ? -11.370 4.078 8.940 1.00 89.12 91 ASP A O 1
ATOM 677 N N . GLU A 1 92 ? -10.188 4.637 10.760 1.00 88.88 92 GLU A N 1
ATOM 678 C CA . GLU A 1 92 ? -11.252 5.430 11.367 1.00 88.88 92 GLU A CA 1
ATOM 679 C C . GLU A 1 92 ? -11.755 6.530 10.430 1.00 88.88 92 GLU A C 1
ATOM 681 O O . GLU A 1 92 ? -12.954 6.818 10.435 1.00 88.88 92 GLU A O 1
ATOM 686 N N . GLN A 1 93 ? -10.869 7.102 9.607 1.00 89.38 93 GLN A N 1
ATOM 687 C CA . GLN A 1 93 ? -11.193 8.163 8.650 1.00 89.38 93 GLN A CA 1
ATOM 688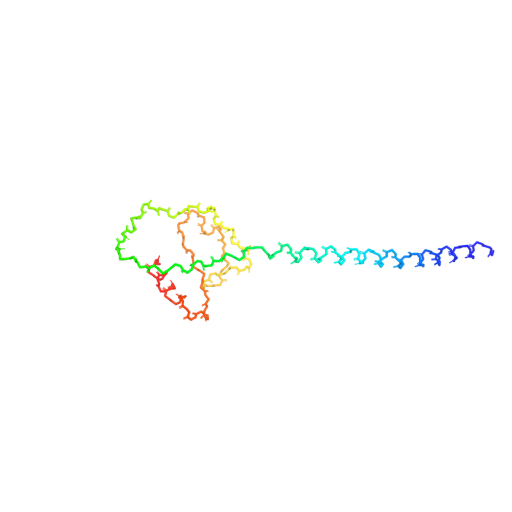 C C . GLN A 1 93 ? -11.927 7.646 7.401 1.00 89.38 93 GLN A C 1
ATOM 690 O O . GLN A 1 93 ? -12.578 8.445 6.715 1.00 89.38 93 GLN A O 1
ATOM 695 N N . LEU A 1 94 ? -11.840 6.341 7.115 1.00 90.62 94 LEU A N 1
ATOM 696 C CA . LEU A 1 94 ? -12.458 5.666 5.968 1.00 90.62 94 LEU A CA 1
ATOM 697 C C . LEU A 1 94 ? -13.815 5.024 6.295 1.00 90.62 94 LEU A C 1
ATOM 699 O O . LEU A 1 94 ? -14.593 4.730 5.385 1.00 90.62 94 LEU A O 1
ATOM 703 N N . ARG A 1 95 ? -14.133 4.811 7.578 1.00 90.00 95 ARG A N 1
ATOM 704 C CA . ARG A 1 95 ? -15.395 4.174 7.990 1.00 90.00 95 ARG A CA 1
ATOM 705 C C . ARG A 1 95 ? -16.620 4.937 7.482 1.00 90.00 95 ARG A C 1
ATOM 707 O O . ARG A 1 95 ? -16.724 6.151 7.633 1.00 90.00 95 ARG A O 1
ATOM 714 N N . GLY A 1 96 ? -17.568 4.196 6.907 1.00 90.50 96 GLY A N 1
ATOM 715 C CA . GLY A 1 96 ? -18.827 4.740 6.385 1.00 90.50 96 GLY A CA 1
ATOM 716 C C . GLY A 1 96 ? -18.697 5.524 5.075 1.00 90.50 96 GLY A C 1
ATOM 717 O O . GLY A 1 96 ? -19.699 6.042 4.590 1.00 90.50 96 GLY A O 1
ATOM 718 N N . LYS A 1 97 ? -17.496 5.607 4.488 1.00 90.31 97 LYS A N 1
ATOM 719 C CA . LYS A 1 97 ? -17.252 6.253 3.194 1.00 90.31 97 LYS A CA 1
ATOM 720 C C . LYS A 1 97 ? -17.014 5.199 2.120 1.00 90.31 97 LYS A C 1
ATOM 722 O O . LYS A 1 97 ? -16.404 4.165 2.381 1.00 90.31 97 LYS A O 1
ATOM 727 N N . VAL A 1 98 ? -17.459 5.484 0.900 1.00 90.06 98 VAL A N 1
ATOM 728 C CA . VAL A 1 98 ? -17.030 4.729 -0.281 1.00 90.06 98 VAL A CA 1
ATOM 729 C C . VAL A 1 98 ? -15.640 5.225 -0.663 1.00 90.06 98 VAL A C 1
ATOM 731 O O . VAL A 1 98 ? -15.440 6.427 -0.825 1.00 90.06 98 VAL A O 1
ATOM 734 N N . TRP A 1 99 ? -14.682 4.312 -0.784 1.00 90.62 99 TRP A N 1
ATOM 735 C CA . TRP A 1 99 ? -13.308 4.628 -1.158 1.00 90.62 99 TRP A CA 1
ATOM 736 C C . TRP A 1 99 ? -12.746 3.564 -2.098 1.00 90.62 99 TRP A C 1
ATOM 738 O O . TRP A 1 99 ? -13.188 2.415 -2.108 1.00 90.62 99 TRP A O 1
ATOM 748 N N . ILE A 1 100 ? -11.760 3.968 -2.895 1.00 90.69 100 ILE A N 1
ATOM 749 C CA . ILE A 1 100 ? -11.032 3.110 -3.829 1.00 90.69 100 ILE A CA 1
ATOM 750 C C . ILE A 1 100 ? -9.548 3.260 -3.501 1.00 90.69 100 ILE A C 1
ATOM 752 O O . ILE A 1 100 ? -9.048 4.380 -3.427 1.00 90.69 100 ILE A O 1
ATOM 756 N N . ALA A 1 101 ? -8.838 2.146 -3.310 1.00 89.88 101 ALA A N 1
ATOM 757 C CA . ALA A 1 101 ? -7.387 2.155 -3.140 1.00 89.88 101 ALA A CA 1
ATOM 758 C C . ALA A 1 101 ? -6.679 1.625 -4.383 1.00 89.88 101 ALA A C 1
ATOM 760 O O . ALA A 1 101 ? -7.130 0.679 -5.028 1.00 89.88 101 ALA A O 1
ATOM 761 N N . ASN A 1 102 ? -5.522 2.216 -4.670 1.00 89.19 102 ASN A N 1
ATOM 762 C CA . ASN A 1 102 ? -4.607 1.762 -5.702 1.00 89.19 102 ASN A CA 1
ATOM 763 C C . ASN A 1 102 ? -3.192 1.642 -5.119 1.00 89.19 102 ASN A C 1
ATOM 765 O O . ASN A 1 102 ? -2.721 2.546 -4.430 1.00 89.19 102 ASN A O 1
ATOM 769 N N . PHE A 1 103 ? -2.502 0.546 -5.428 1.00 88.62 103 PHE A N 1
ATOM 770 C CA . PHE A 1 103 ? -1.123 0.310 -5.005 1.00 88.62 103 PHE A CA 1
ATOM 771 C C . PHE A 1 103 ? -0.170 0.670 -6.149 1.00 88.62 103 PHE A C 1
ATOM 773 O O . PHE A 1 103 ? 0.001 -0.099 -7.093 1.00 88.62 103 PHE A O 1
ATOM 780 N N . THR A 1 104 ? 0.468 1.838 -6.058 1.00 87.88 104 THR A N 1
ATOM 781 C CA . THR A 1 104 ? 1.398 2.345 -7.080 1.00 87.88 104 THR A CA 1
ATOM 782 C C . THR A 1 104 ? 2.833 2.384 -6.558 1.00 87.88 104 THR A C 1
ATOM 784 O O . THR A 1 104 ? 3.098 2.825 -5.442 1.00 87.88 104 THR A O 1
ATOM 787 N N . PHE A 1 105 ? 3.786 2.007 -7.414 1.00 89.75 105 PHE A N 1
ATOM 788 C CA . PHE A 1 105 ? 5.216 2.198 -7.173 1.00 89.75 105 PHE A CA 1
ATOM 789 C C . PHE A 1 105 ? 5.759 3.305 -8.077 1.00 89.75 105 PHE A C 1
ATOM 791 O O . PHE A 1 105 ? 5.647 3.221 -9.298 1.00 89.75 105 PHE A O 1
ATOM 798 N N . THR A 1 106 ? 6.434 4.300 -7.503 1.00 88.50 106 THR A N 1
ATOM 799 C CA . THR A 1 106 ? 6.976 5.463 -8.242 1.00 88.50 106 THR A CA 1
ATOM 800 C C . THR A 1 106 ? 7.982 5.094 -9.334 1.00 88.50 106 THR A C 1
ATOM 802 O O . THR A 1 106 ? 8.158 5.830 -10.299 1.00 88.50 106 THR A O 1
ATOM 805 N N . ARG A 1 107 ? 8.639 3.937 -9.203 1.00 91.75 107 ARG A N 1
ATOM 806 C CA . ARG A 1 107 ? 9.640 3.429 -10.156 1.00 91.75 107 ARG A CA 1
ATOM 807 C C . ARG A 1 107 ? 9.079 2.407 -11.150 1.00 91.75 107 ARG A C 1
ATOM 809 O O . ARG A 1 107 ? 9.825 1.876 -11.970 1.00 91.75 107 ARG A O 1
ATOM 816 N N . CYS A 1 108 ? 7.787 2.097 -11.078 1.00 91.69 108 CYS A N 1
ATOM 817 C CA . CYS A 1 108 ? 7.149 1.162 -11.995 1.00 91.69 108 CYS A CA 1
ATOM 818 C C . CYS A 1 108 ? 6.966 1.813 -13.372 1.00 91.69 108 CYS A C 1
ATOM 820 O O . CYS A 1 108 ? 6.198 2.756 -13.528 1.00 91.69 108 CYS A O 1
ATOM 822 N N . ARG A 1 109 ? 7.659 1.277 -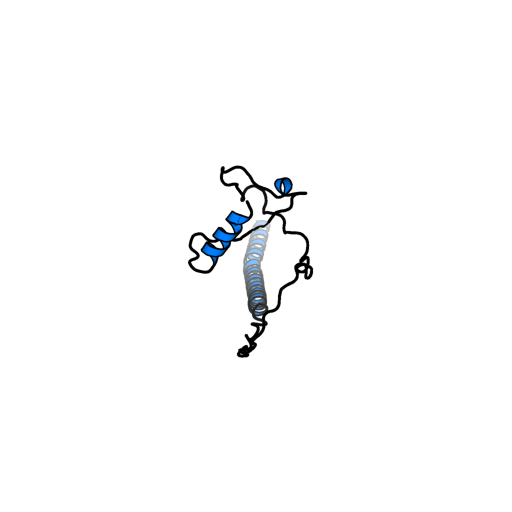14.382 1.00 89.12 109 ARG A N 1
ATOM 823 C CA . ARG A 1 109 ? 7.555 1.712 -15.789 1.00 89.12 109 ARG A CA 1
ATOM 824 C C . ARG A 1 109 ? 6.493 0.958 -16.598 1.00 89.12 109 ARG A C 1
ATOM 826 O O . ARG A 1 109 ? 6.366 1.194 -17.791 1.00 89.12 109 ARG A O 1
ATOM 833 N N . GLY A 1 110 ? 5.803 0.009 -15.965 1.00 90.88 110 GLY A N 1
ATOM 834 C CA . GLY A 1 110 ? 4.761 -0.803 -16.589 1.00 90.88 110 GLY A CA 1
ATOM 835 C C . GLY A 1 110 ? 3.422 -0.072 -16.627 1.00 90.88 110 GLY A C 1
ATOM 836 O O . GLY A 1 110 ? 3.326 1.060 -17.081 1.00 90.88 110 GLY A O 1
ATOM 837 N N . THR A 1 111 ? 2.377 -0.715 -16.118 1.00 89.81 111 THR A N 1
ATOM 838 C CA . THR A 1 111 ? 0.999 -0.197 -16.137 1.00 89.81 111 THR A CA 1
ATOM 839 C C . THR A 1 111 ? 0.721 0.883 -15.090 1.00 89.81 111 THR A C 1
ATOM 841 O O . THR A 1 111 ? -0.288 1.577 -15.193 1.00 89.81 111 THR A O 1
ATOM 844 N N . CYS A 1 112 ? 1.591 1.041 -14.088 1.00 91.19 112 CYS A N 1
ATOM 845 C CA . CYS A 1 112 ? 1.348 1.922 -12.945 1.00 91.19 112 CYS A CA 1
ATOM 846 C C . CYS A 1 112 ? 1.079 3.395 -13.321 1.00 91.19 112 CYS A C 1
ATOM 848 O O . CYS A 1 112 ? 0.159 3.970 -12.740 1.00 91.19 112 CYS A O 1
ATOM 850 N N . PRO A 1 113 ? 1.784 4.018 -14.294 1.00 89.44 113 PRO A N 1
ATOM 851 C CA . PRO A 1 113 ? 1.475 5.384 -14.718 1.00 89.44 113 PRO A CA 1
ATOM 852 C C . PRO A 1 113 ? 0.040 5.532 -15.235 1.00 89.44 113 PRO A C 1
ATOM 854 O O . PRO A 1 113 ? -0.660 6.462 -14.848 1.00 89.44 113 PRO A O 1
ATOM 857 N N . GLU A 1 114 ? -0.432 4.585 -16.048 1.00 91.88 114 GLU A N 1
ATOM 858 C CA . GLU A 1 114 ? -1.797 4.621 -16.582 1.00 91.88 114 GLU A CA 1
ATOM 859 C C . GLU A 1 114 ? -2.855 4.330 -15.510 1.00 91.88 114 GLU A C 1
ATOM 861 O O . GLU A 1 114 ? -3.911 4.958 -15.501 1.00 91.88 114 GLU A O 1
ATOM 866 N N . GLN A 1 115 ? 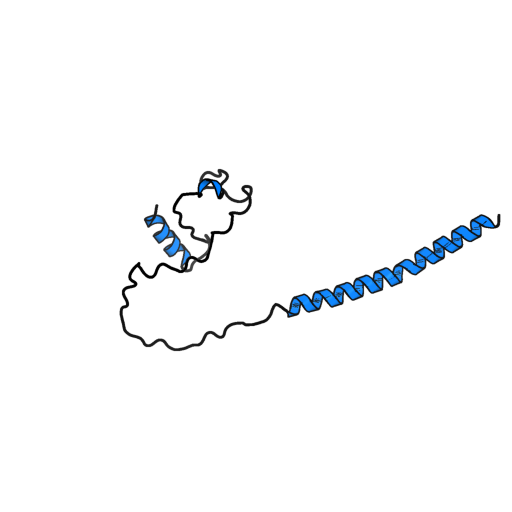-2.569 3.447 -14.547 1.00 91.75 115 GLN A N 1
ATOM 867 C CA . GLN A 1 115 ? -3.459 3.238 -13.397 1.00 91.75 115 GLN A CA 1
ATOM 868 C C . GLN A 1 115 ? -3.595 4.507 -12.551 1.00 91.75 115 GLN A C 1
ATOM 870 O O . GLN A 1 115 ? -4.705 4.895 -12.193 1.00 91.75 115 GLN A O 1
ATOM 875 N N . THR A 1 116 ? -2.483 5.192 -12.276 1.00 89.38 116 THR A N 1
ATOM 876 C CA . THR A 1 116 ? -2.501 6.465 -11.549 1.00 89.38 116 THR A CA 1
ATOM 877 C C . THR A 1 116 ? -3.267 7.548 -12.313 1.00 89.38 116 THR A C 1
ATOM 879 O O . THR A 1 116 ? -4.015 8.292 -11.685 1.00 89.38 116 THR A O 1
ATOM 882 N N . ARG A 1 117 ? -3.155 7.612 -13.648 1.00 90.31 117 ARG A N 1
ATOM 883 C CA . ARG A 1 117 ? -3.937 8.558 -14.467 1.00 90.31 117 ARG A CA 1
ATOM 884 C C . ARG A 1 117 ? -5.441 8.333 -14.334 1.00 90.31 117 ARG A C 1
ATOM 886 O O . ARG A 1 117 ? -6.159 9.290 -14.089 1.00 90.31 117 ARG A O 1
ATOM 893 N N . ARG A 1 118 ? -5.906 7.083 -14.404 1.00 92.00 118 ARG A N 1
ATOM 894 C CA . ARG A 1 118 ? -7.336 6.757 -14.234 1.00 92.00 118 ARG A CA 1
ATOM 895 C C . ARG A 1 118 ? -7.852 7.069 -12.831 1.00 92.00 118 ARG A C 1
ATOM 897 O O . ARG A 1 118 ? -8.969 7.537 -12.677 1.00 92.00 118 ARG A O 1
ATOM 904 N N . MET A 1 119 ? -7.035 6.858 -11.799 1.00 90.69 119 MET A N 1
ATOM 905 C CA . MET A 1 119 ? -7.402 7.230 -10.426 1.00 90.69 119 MET A CA 1
ATOM 906 C C . MET A 1 119 ? -7.583 8.743 -10.238 1.00 90.69 119 MET A C 1
ATOM 908 O O . MET A 1 119 ? -8.302 9.154 -9.332 1.00 90.69 119 MET A O 1
ATOM 912 N N . ALA A 1 120 ? -6.942 9.577 -11.062 1.00 88.25 120 ALA A N 1
ATOM 913 C CA . ALA A 1 120 ? -7.142 11.026 -11.029 1.00 88.25 120 ALA A CA 1
ATOM 914 C C . ALA A 1 120 ? -8.512 11.451 -11.586 1.00 88.25 120 ALA A C 1
ATOM 916 O O . ALA A 1 120 ? -8.971 12.539 -11.272 1.00 88.25 120 ALA A O 1
ATOM 917 N N . GLU A 1 121 ? -9.177 10.600 -12.372 1.00 91.25 121 GLU A N 1
ATOM 918 C CA . GLU A 1 121 ? -10.520 10.859 -12.915 1.00 91.25 121 GLU A CA 1
ATOM 919 C C . GLU A 1 121 ? -11.636 10.603 -11.880 1.00 91.25 121 GLU A C 1
ATOM 921 O O . GLU A 1 121 ? -12.789 10.947 -12.124 1.00 91.25 121 GLU A O 1
ATOM 926 N N . LEU A 1 122 ? -11.304 9.976 -10.744 1.00 85.75 122 LEU A N 1
ATOM 927 C CA . LEU A 1 122 ? -12.240 9.568 -9.685 1.00 85.75 122 LEU A CA 1
ATOM 928 C C . LEU A 1 122 ? -12.217 10.488 -8.450 1.00 85.75 122 LEU A C 1
ATOM 930 O O . LEU A 1 122 ? -12.908 10.197 -7.473 1.00 85.75 122 LEU A O 1
ATOM 934 N N . GLN A 1 123 ? -11.388 11.533 -8.472 1.00 71.44 123 GLN A N 1
ATOM 935 C CA . GLN A 1 123 ? -11.231 12.524 -7.400 1.00 71.44 123 GLN A CA 1
ATOM 936 C C . GLN A 1 123 ? -12.044 13.779 -7.705 1.00 71.44 123 GLN A C 1
ATOM 938 O O . GLN A 1 123 ? -12.604 14.340 -6.738 1.00 71.44 123 GLN A O 1
#

Sequence (123 aa):
MKESTIWLTVIAVLALGSGLAVWKRAHDQRAAAEQRAQAGKGTGGQRDKTPDKGNGKQPVNSGELAPHLGQAPALPLADGYRDQHGQPFSDEQLRGKVWIANFTFTRCRGTCPEQTRRMAELQ

pLDDT: mean 72.57, std 15.74, range [41.81, 94.31]

Secondary structure (DSSP, 8-state):
--HHHHHHHHHHHHHHHHHHHHHHHHHHHHHHHHHHHHTT---------------------TTS------SPPPPP-TTS-B-TTS-B--GGGTTTS--------TT--SSHHHHHHHHHTT-

Radius of gyration: 31.25 Å; chains: 1; bounding box: 63×50×89 Å